Protein AF-A0A957L6Y7-F1 (afdb_monomer_lite)

Radius of gyration: 17.41 Å; chains: 1; bounding box: 31×36×42 Å

Secondary structure (DSSP, 8-state):
-TTSHHHHHHHHHHHHHHHHHHHHHHHTTPPP----SEESS-SS-SS---EEEETTEEEEE-S-S--

Foldseek 3Di:
DCPPPVSVVVVVVVVVVVVVVVVVVVVVVDDDDDADQKALDAPDPDPPWAWDCDVNHTITGHPDRPD

pLDDT: mean 90.0, std 11.29, range [55.31, 98.81]

Structure (mmCIF, N/CA/C/O backbone):
data_AF-A0A957L6Y7-F1
#
_entry.id   AF-A0A957L6Y7-F1
#
loop_
_atom_site.group_PDB
_atom_site.id
_atom_site.type_symbol
_atom_site.label_atom_id
_atom_site.label_alt_id
_atom_site.label_comp_id
_atom_site.label_asym_id
_atom_site.label_entity_id
_atom_site.label_seq_id
_atom_site.pdbx_PDB_ins_code
_atom_site.Cartn_x
_atom_site.Cartn_y
_atom_site.Cartn_z
_atom_site.occupancy
_atom_site.B_iso_or_equiv
_atom_site.auth_seq_id
_atom_site.auth_comp_id
_atom_site.auth_asym_id
_atom_site.auth_atom_id
_atom_site.pdbx_PDB_model_num
ATOM 1 N N . LEU A 1 1 ? -4.574 18.099 -16.288 1.00 64.00 1 LEU A N 1
ATOM 2 C CA . LEU A 1 1 ? -3.204 18.278 -15.744 1.00 64.00 1 LEU A CA 1
ATOM 3 C C . LEU A 1 1 ? -2.173 17.222 -16.187 1.00 64.00 1 LEU A C 1
ATOM 5 O O . LEU A 1 1 ? -1.029 17.596 -16.414 1.00 64.00 1 LEU A O 1
ATOM 9 N N . ASN A 1 2 ? -2.530 15.941 -16.362 1.00 79.00 2 ASN A N 1
ATOM 10 C CA . ASN A 1 2 ? -1.550 14.854 -16.598 1.00 79.00 2 ASN A CA 1
ATOM 11 C C . ASN A 1 2 ? -1.298 14.498 -18.080 1.00 79.00 2 ASN A C 1
ATOM 13 O O . ASN A 1 2 ? -0.832 13.405 -18.386 1.00 79.00 2 ASN A O 1
ATOM 17 N N . ARG A 1 3 ? -1.615 15.406 -19.014 1.00 88.44 3 ARG A N 1
ATOM 18 C CA . ARG A 1 3 ? -1.397 15.195 -20.461 1.00 88.44 3 ARG A CA 1
ATOM 19 C C . ARG A 1 3 ? 0.017 15.575 -20.921 1.00 88.44 3 ARG A C 1
ATOM 21 O O . ARG A 1 3 ? 0.441 15.120 -21.975 1.00 88.44 3 ARG A O 1
ATOM 28 N N . HIS A 1 4 ? 0.747 16.369 -20.128 1.00 95.06 4 HIS A N 1
ATOM 29 C CA . HIS A 1 4 ? 2.126 16.748 -20.442 1.00 95.06 4 HIS A CA 1
ATOM 30 C C . HIS A 1 4 ? 3.041 15.507 -20.442 1.00 95.06 4 HIS A C 1
ATOM 32 O O . HIS A 1 4 ? 3.035 14.780 -19.438 1.00 95.06 4 HIS A O 1
ATOM 38 N N . PRO A 1 5 ? 3.850 15.270 -21.495 1.00 94.06 5 PRO A N 1
ATOM 39 C CA . PRO A 1 5 ? 4.647 14.049 -21.638 1.00 94.06 5 PRO A CA 1
ATOM 40 C C . PRO A 1 5 ? 5.502 13.717 -20.411 1.00 94.06 5 PRO A C 1
ATOM 42 O O . PRO A 1 5 ? 5.430 12.599 -19.903 1.00 94.06 5 PRO A O 1
ATOM 45 N N . SER A 1 6 ? 6.215 14.700 -19.854 1.00 94.25 6 SER A N 1
ATOM 46 C CA . SER A 1 6 ? 7.090 14.482 -18.691 1.00 94.25 6 SER A CA 1
ATOM 47 C C . SER A 1 6 ? 6.324 14.118 -17.415 1.00 94.25 6 SER A C 1
ATOM 49 O O . SER A 1 6 ? 6.764 13.267 -16.652 1.00 94.25 6 SER A O 1
ATOM 51 N N . ARG A 1 7 ? 5.133 14.695 -17.193 1.00 94.38 7 ARG A N 1
ATOM 52 C CA . ARG A 1 7 ? 4.303 14.361 -16.020 1.00 94.38 7 ARG A CA 1
ATOM 53 C C . ARG A 1 7 ? 3.709 12.961 -16.157 1.00 94.38 7 ARG A C 1
ATOM 55 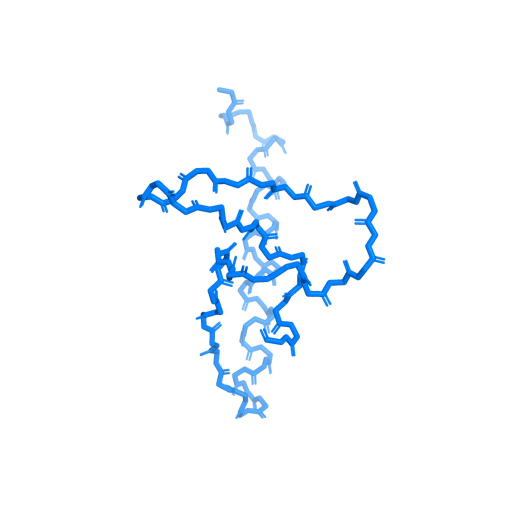O O . ARG A 1 7 ? 3.662 12.203 -15.196 1.00 94.38 7 ARG A O 1
ATOM 62 N N . ARG A 1 8 ? 3.303 12.589 -17.374 1.00 95.50 8 ARG A N 1
ATOM 63 C CA . ARG A 1 8 ? 2.815 11.242 -17.689 1.00 95.50 8 ARG A CA 1
ATOM 64 C C . ARG A 1 8 ? 3.904 10.179 -17.529 1.00 95.50 8 ARG A C 1
ATOM 66 O O . ARG A 1 8 ? 3.589 9.064 -17.122 1.00 95.50 8 ARG A O 1
ATOM 73 N N . ALA A 1 9 ? 5.158 10.508 -17.840 1.00 96.12 9 ALA A N 1
ATOM 74 C CA . ALA A 1 9 ? 6.285 9.591 -17.685 1.00 96.12 9 ALA A CA 1
ATOM 75 C C . ALA A 1 9 ? 6.463 9.137 -16.227 1.00 96.12 9 ALA A C 1
ATOM 77 O O . ALA A 1 9 ? 6.641 7.945 -15.994 1.00 96.12 9 ALA A O 1
ATOM 78 N N . ILE A 1 10 ? 6.299 10.043 -15.255 1.00 96.12 10 ILE A N 1
ATOM 79 C CA . ILE A 1 10 ? 6.380 9.723 -13.819 1.00 96.12 10 ILE A CA 1
ATOM 80 C C . ILE A 1 10 ? 5.331 8.673 -13.429 1.00 96.12 10 ILE A C 1
ATOM 82 O O . ILE A 1 10 ? 5.659 7.665 -12.808 1.00 96.12 10 ILE A O 1
ATOM 86 N N . PHE A 1 11 ? 4.076 8.852 -13.851 1.00 95.81 11 PHE A N 1
ATOM 87 C CA . PHE A 1 11 ? 3.014 7.885 -13.547 1.00 95.81 11 PHE A CA 1
ATOM 88 C C . PHE A 1 11 ? 3.215 6.535 -14.247 1.00 95.81 11 PHE A C 1
ATOM 90 O O . PHE A 1 11 ? 2.914 5.495 -13.666 1.00 95.81 11 PHE A O 1
ATOM 97 N N . ARG A 1 12 ? 3.753 6.529 -15.474 1.00 96.62 12 ARG A N 1
ATOM 98 C CA . ARG A 1 12 ? 4.114 5.286 -16.176 1.00 96.62 12 ARG A CA 1
ATOM 99 C C . ARG A 1 12 ? 5.231 4.535 -15.460 1.00 96.62 12 ARG A C 1
ATOM 101 O O . ARG A 1 12 ? 5.140 3.320 -15.329 1.00 96.62 12 ARG A O 1
ATOM 108 N N . LEU A 1 13 ? 6.245 5.252 -14.980 1.00 97.75 13 LEU A N 1
ATOM 109 C CA . LEU A 1 13 ? 7.331 4.668 -14.202 1.00 97.75 13 LEU A CA 1
ATOM 110 C C . LEU A 1 13 ? 6.802 4.063 -12.897 1.00 97.75 13 LEU A C 1
ATOM 112 O O . LEU A 1 13 ? 7.087 2.905 -12.612 1.00 97.75 13 LEU A O 1
ATOM 116 N N . ALA A 1 14 ? 5.965 4.793 -12.154 1.00 98.06 14 ALA A N 1
ATOM 117 C CA . ALA A 1 14 ? 5.337 4.280 -10.935 1.00 98.06 14 ALA A CA 1
ATOM 118 C C . ALA A 1 14 ? 4.502 3.012 -11.199 1.00 98.06 14 ALA A C 1
ATOM 120 O O . ALA A 1 14 ? 4.601 2.037 -10.456 1.00 98.06 14 ALA A O 1
ATOM 121 N N . ALA A 1 15 ? 3.729 2.986 -12.290 1.00 98.44 15 ALA A N 1
ATOM 122 C CA . ALA A 1 15 ? 2.967 1.804 -12.690 1.00 98.44 15 ALA A CA 1
ATOM 123 C C . ALA A 1 15 ? 3.876 0.604 -13.017 1.00 98.44 15 ALA A C 1
ATOM 125 O O . ALA A 1 15 ? 3.593 -0.511 -12.581 1.00 98.44 15 ALA A O 1
ATOM 126 N N . ALA A 1 16 ? 4.982 0.830 -13.734 1.00 98.62 16 ALA A N 1
ATOM 127 C CA . ALA A 1 16 ? 5.956 -0.212 -14.054 1.00 98.62 16 ALA A CA 1
ATOM 128 C C . ALA A 1 16 ? 6.651 -0.766 -12.798 1.00 98.62 16 ALA A C 1
ATOM 130 O O . ALA A 1 16 ? 6.793 -1.980 -12.667 1.00 98.62 16 ALA A O 1
ATOM 131 N N . ILE A 1 17 ? 7.009 0.101 -11.843 1.00 98.75 17 ILE A N 1
ATOM 132 C CA . ILE A 1 17 ? 7.574 -0.301 -10.545 1.00 98.75 17 ILE A CA 1
ATOM 133 C C . ILE A 1 17 ? 6.592 -1.207 -9.794 1.00 98.75 17 ILE A C 1
ATOM 135 O O . ILE A 1 17 ? 6.968 -2.292 -9.352 1.00 98.75 17 ILE A O 1
ATOM 139 N N . MET A 1 18 ? 5.319 -0.808 -9.700 1.00 98.69 18 MET A N 1
ATOM 140 C CA . MET A 1 18 ? 4.285 -1.610 -9.037 1.00 98.69 18 MET A CA 1
ATOM 141 C C . MET A 1 18 ? 4.070 -2.969 -9.716 1.00 98.69 18 MET A C 1
ATOM 143 O O . MET A 1 18 ? 3.859 -3.968 -9.029 1.00 98.69 18 MET A O 1
ATOM 147 N N . ALA A 1 19 ? 4.119 -3.027 -11.050 1.00 98.69 19 ALA A N 1
ATOM 148 C CA . ALA A 1 19 ? 4.008 -4.280 -11.793 1.00 98.69 19 ALA A CA 1
ATOM 149 C C . ALA A 1 19 ? 5.197 -5.216 -11.511 1.00 98.69 19 ALA A C 1
ATOM 151 O O . ALA A 1 19 ? 4.989 -6.382 -11.175 1.00 98.69 19 ALA A O 1
ATOM 152 N N . GLY A 1 20 ? 6.428 -4.697 -11.568 1.00 98.69 20 GLY A N 1
ATOM 153 C CA . GLY A 1 20 ? 7.642 -5.470 -11.290 1.00 98.69 20 GLY A CA 1
ATOM 154 C C . GLY A 1 20 ? 7.710 -5.987 -9.851 1.00 98.69 20 GLY A C 1
ATOM 155 O O . GLY A 1 20 ? 8.073 -7.144 -9.628 1.00 98.69 20 GLY A O 1
ATOM 156 N N . PHE A 1 21 ? 7.293 -5.176 -8.875 1.00 98.69 21 PHE A N 1
ATOM 157 C CA . PHE A 1 21 ? 7.200 -5.591 -7.473 1.00 98.69 21 PHE A CA 1
ATOM 158 C C . PHE A 1 21 ? 6.243 -6.778 -7.291 1.00 98.69 21 PHE A C 1
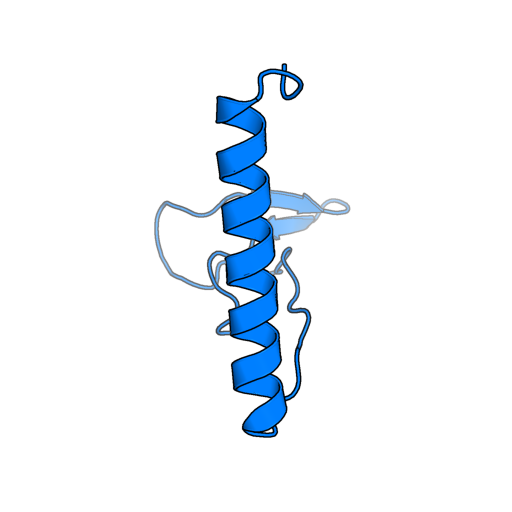ATOM 160 O O . PHE A 1 21 ? 6.638 -7.807 -6.740 1.00 98.69 21 PHE A O 1
ATOM 167 N N . ARG A 1 22 ? 5.014 -6.677 -7.823 1.00 98.62 22 ARG A N 1
ATOM 168 C CA . ARG A 1 22 ? 4.027 -7.769 -7.761 1.00 98.62 22 ARG A CA 1
ATOM 169 C C . ARG A 1 22 ? 4.534 -9.036 -8.437 1.00 98.62 22 ARG A C 1
ATOM 171 O O . ARG A 1 22 ? 4.466 -10.105 -7.841 1.00 98.62 22 ARG A O 1
ATOM 178 N N . GLN A 1 23 ? 5.080 -8.918 -9.648 1.00 98.75 23 GLN A N 1
ATOM 179 C CA . GLN A 1 23 ? 5.607 -10.064 -10.390 1.00 98.75 23 GLN A CA 1
ATOM 180 C C . GLN A 1 23 ? 6.733 -10.766 -9.622 1.00 98.75 23 GLN A C 1
ATOM 182 O O . GLN A 1 23 ? 6.767 -11.992 -9.561 1.00 98.75 23 GLN A O 1
ATOM 187 N N . THR A 1 24 ? 7.631 -10.000 -9.000 1.00 98.81 24 THR A N 1
ATOM 188 C CA . THR A 1 24 ? 8.745 -10.549 -8.215 1.00 98.81 24 THR A CA 1
ATOM 189 C C . THR A 1 24 ? 8.251 -11.372 -7.028 1.00 98.81 24 THR A C 1
ATOM 191 O O . THR A 1 24 ? 8.750 -12.472 -6.796 1.00 98.81 24 THR A O 1
ATOM 194 N N . LEU A 1 25 ? 7.265 -10.863 -6.286 1.00 98.69 25 LEU A N 1
ATOM 195 C CA . LEU A 1 25 ? 6.681 -11.573 -5.147 1.00 98.69 25 LEU A CA 1
ATOM 196 C C . LEU A 1 25 ? 5.868 -12.795 -5.586 1.00 98.69 25 LEU A C 1
ATOM 198 O O . LEU A 1 25 ? 5.990 -13.855 -4.974 1.00 98.69 25 LEU A O 1
ATOM 202 N N . LEU A 1 26 ? 5.121 -12.684 -6.686 1.00 98.62 26 LEU A N 1
ATOM 203 C CA . LEU A 1 26 ? 4.381 -13.803 -7.265 1.00 98.62 26 LEU A CA 1
ATOM 204 C C . LEU A 1 26 ? 5.316 -14.951 -7.679 1.00 98.62 26 LEU A C 1
ATOM 206 O O . LEU A 1 26 ? 5.051 -16.104 -7.353 1.00 98.62 26 LEU A O 1
ATOM 210 N N . MET A 1 27 ? 6.449 -14.645 -8.325 1.00 98.69 27 MET A N 1
ATOM 211 C CA . MET A 1 27 ? 7.474 -15.646 -8.672 1.00 98.69 27 MET A CA 1
ATOM 212 C C . MET A 1 27 ? 8.118 -16.302 -7.443 1.00 98.69 27 MET A C 1
ATOM 214 O O . MET A 1 27 ? 8.678 -17.387 -7.549 1.00 98.69 27 MET A O 1
ATOM 218 N N . LYS A 1 28 ? 8.045 -15.654 -6.277 1.00 98.69 28 LYS A N 1
ATOM 219 C CA . LYS A 1 28 ? 8.492 -16.193 -4.986 1.00 98.69 28 LYS A CA 1
ATOM 220 C C . LYS A 1 28 ? 7.359 -16.869 -4.201 1.00 98.69 28 LYS A C 1
ATOM 222 O O . LYS A 1 28 ? 7.538 -17.144 -3.020 1.00 98.69 28 LYS A O 1
ATOM 227 N N . HIS A 1 29 ? 6.218 -17.131 -4.841 1.00 98.50 29 HIS A N 1
ATOM 228 C CA . HIS A 1 29 ? 5.041 -17.786 -4.261 1.00 98.50 29 HIS A CA 1
ATOM 229 C C . HIS A 1 29 ? 4.355 -17.017 -3.117 1.00 98.50 29 HIS A C 1
ATOM 231 O O . HIS A 1 29 ? 3.642 -17.610 -2.310 1.00 98.50 29 HIS A O 1
ATOM 237 N N . PHE A 1 30 ? 4.517 -15.692 -3.052 1.00 98.62 30 PHE A N 1
ATOM 238 C CA . PHE A 1 30 ? 3.720 -14.861 -2.145 1.00 98.62 30 PHE A CA 1
ATOM 239 C C . PHE A 1 30 ? 2.296 -14.677 -2.685 1.00 98.62 30 PHE A C 1
ATOM 241 O O . PHE A 1 30 ? 2.084 -14.572 -3.893 1.00 98.62 30 PHE A O 1
ATOM 248 N N . THR A 1 31 ? 1.323 -14.578 -1.775 1.00 98.19 31 THR A N 1
ATOM 249 C CA . THR A 1 31 ? -0.077 -14.260 -2.097 1.00 98.19 31 THR A CA 1
ATOM 250 C C . THR A 1 31 ? -0.345 -12.781 -1.824 1.00 98.19 31 THR A C 1
ATOM 252 O O . THR A 1 31 ? -0.070 -12.295 -0.728 1.00 98.19 31 THR A O 1
ATOM 255 N N . GLU A 1 32 ? -0.873 -12.052 -2.809 1.00 97.75 32 GLU A N 1
ATOM 256 C CA . GLU A 1 32 ? -1.292 -10.658 -2.618 1.00 97.75 32 GLU A CA 1
ATOM 257 C C . GLU A 1 32 ? -2.547 -10.598 -1.733 1.00 97.75 32 GLU A C 1
ATOM 259 O O . GLU A 1 32 ? -3.509 -11.332 -1.950 1.00 97.75 32 GLU A O 1
ATOM 264 N N . VAL A 1 33 ? -2.547 -9.699 -0.745 1.00 97.06 33 VAL A N 1
ATOM 265 C CA . VAL A 1 33 ? -3.670 -9.472 0.177 1.00 97.06 33 VAL A CA 1
ATOM 266 C C . VAL A 1 33 ? -4.119 -8.016 0.136 1.00 97.06 33 VAL A C 1
ATOM 268 O O . VAL A 1 33 ? -3.319 -7.110 -0.097 1.00 97.06 33 VAL A O 1
ATOM 271 N N . GLN A 1 34 ? -5.406 -7.782 0.391 1.00 96.62 34 GLN A N 1
ATOM 272 C CA . GLN A 1 34 ? -5.993 -6.445 0.493 1.00 96.62 34 GLN A CA 1
ATOM 273 C C . GLN A 1 34 ? -6.433 -6.213 1.939 1.00 96.62 34 GLN A C 1
ATOM 275 O O . GLN A 1 34 ? -7.460 -6.728 2.370 1.00 96.62 34 GLN A O 1
ATOM 280 N N . THR A 1 35 ? -5.633 -5.473 2.709 1.00 95.12 35 THR A N 1
ATOM 281 C CA . THR A 1 35 ? -5.926 -5.225 4.130 1.00 95.12 35 THR A CA 1
ATOM 282 C C . THR A 1 35 ? -6.914 -4.066 4.317 1.00 95.12 35 THR A C 1
ATOM 284 O O . THR A 1 35 ? -6.907 -3.131 3.502 1.00 95.12 35 THR A O 1
ATOM 287 N N . PRO A 1 36 ? -7.747 -4.082 5.376 1.00 93.75 36 PRO A N 1
ATOM 288 C CA . PRO A 1 36 ? -8.671 -2.991 5.671 1.00 93.75 36 PRO A CA 1
ATOM 289 C C . PRO A 1 36 ? -7.919 -1.675 5.892 1.00 93.75 36 PRO A C 1
ATOM 291 O O . PRO A 1 36 ? -6.849 -1.642 6.494 1.00 93.75 36 PRO A O 1
ATOM 294 N N . LYS A 1 37 ? -8.476 -0.576 5.373 1.00 93.62 37 LYS A N 1
ATOM 295 C CA . LYS A 1 37 ? -7.912 0.780 5.536 1.00 93.62 37 LYS A CA 1
ATOM 296 C C . LYS A 1 37 ? -8.660 1.616 6.566 1.00 93.62 37 LYS A C 1
ATOM 298 O O . LYS A 1 37 ? -8.185 2.684 6.923 1.00 93.62 37 LYS A O 1
ATOM 303 N N . ILE A 1 38 ? -9.804 1.117 7.030 1.00 92.62 38 ILE A N 1
ATOM 304 C CA . ILE A 1 38 ? -10.580 1.657 8.142 1.00 92.62 38 ILE A CA 1
ATOM 305 C C . ILE A 1 38 ? -10.554 0.594 9.233 1.00 92.62 38 ILE A C 1
ATOM 307 O O . ILE A 1 38 ? -10.936 -0.549 8.983 1.00 92.62 38 ILE A O 1
ATOM 311 N N . VAL A 1 39 ? -10.081 0.967 10.414 1.00 90.75 39 VAL A N 1
ATOM 312 C CA . VAL A 1 39 ? -9.901 0.076 11.561 1.00 90.75 39 VAL A CA 1
ATOM 313 C C . VAL A 1 39 ? -10.609 0.646 12.786 1.00 90.75 39 VAL A C 1
ATOM 315 O O . VAL A 1 39 ? -10.747 1.861 12.930 1.00 90.75 39 VAL A O 1
ATOM 318 N N . ALA A 1 40 ? -11.092 -0.238 13.661 1.00 87.88 40 ALA A N 1
ATOM 319 C CA . ALA A 1 40 ? -11.838 0.155 14.858 1.00 87.88 40 ALA A CA 1
ATOM 320 C C . ALA A 1 40 ? -10.944 0.783 15.942 1.00 87.88 40 ALA A C 1
ATOM 322 O O . ALA A 1 40 ? -11.419 1.574 16.752 1.00 87.88 40 ALA A O 1
ATOM 323 N N . SER A 1 41 ? -9.649 0.458 15.950 1.00 79.88 41 SER A N 1
ATOM 324 C CA . SER A 1 41 ? -8.669 0.990 16.895 1.00 79.88 41 SER A CA 1
ATOM 325 C C . SER A 1 41 ? -7.486 1.622 16.170 1.00 79.88 41 SER A C 1
ATOM 327 O O . SER A 1 41 ? -7.079 1.180 15.096 1.00 79.88 41 SER A O 1
ATOM 329 N N . ALA A 1 42 ? -6.906 2.654 16.780 1.00 70.00 42 ALA A N 1
ATOM 330 C CA . ALA A 1 42 ? -5.602 3.159 16.381 1.00 70.00 42 ALA A CA 1
ATOM 331 C C . ALA A 1 42 ? -4.535 2.090 16.670 1.00 70.00 42 ALA A C 1
ATOM 333 O O . ALA A 1 42 ? -4.337 1.710 17.823 1.00 70.00 42 ALA A O 1
ATOM 334 N N . THR A 1 43 ? -3.878 1.582 15.627 1.00 60.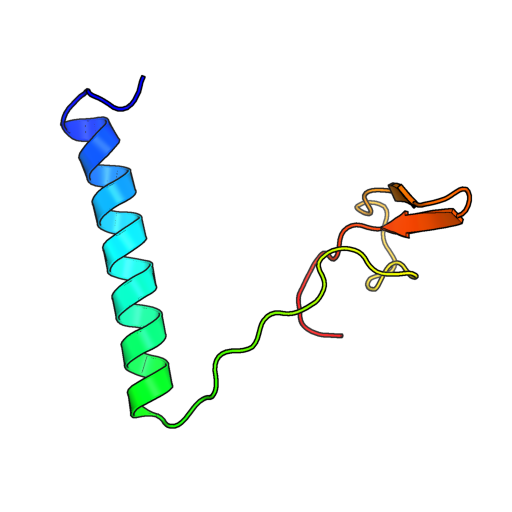56 43 THR A N 1
ATOM 335 C CA . THR A 1 43 ? -2.924 0.465 15.729 1.00 60.56 43 THR A CA 1
ATOM 336 C C . THR A 1 43 ? -1.539 0.876 16.232 1.00 60.56 43 THR A C 1
ATOM 338 O O . THR A 1 43 ? -0.788 0.018 16.679 1.00 60.56 43 THR A O 1
ATOM 341 N N . GLU A 1 44 ? -1.199 2.169 16.233 1.00 60.53 44 GLU A N 1
ATOM 342 C CA . GLU A 1 44 ? 0.044 2.677 16.823 1.00 60.53 44 GLU A CA 1
ATOM 343 C C . GLU A 1 44 ? -0.286 3.852 17.754 1.00 60.53 44 GLU A C 1
ATOM 345 O O . GLU A 1 44 ? -0.935 4.826 17.366 1.00 60.53 44 GLU A O 1
ATOM 350 N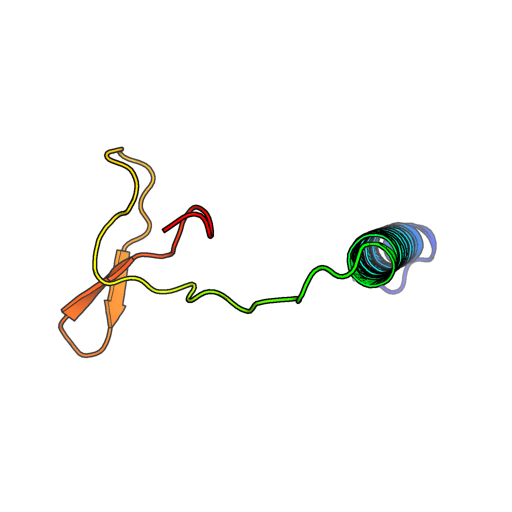 N . GLY A 1 45 ? 0.115 3.745 19.023 1.00 55.31 45 GLY A N 1
ATOM 351 C CA . GLY A 1 45 ? -0.080 4.801 20.012 1.00 55.31 45 GLY A CA 1
ATOM 352 C C . GLY A 1 45 ? 0.716 6.047 19.628 1.00 55.31 45 GLY A C 1
ATOM 353 O O . GLY A 1 45 ? 1.929 6.090 19.806 1.00 55.31 45 GLY A O 1
ATOM 354 N N . GLY A 1 46 ? 0.044 7.065 19.095 1.00 60.28 46 GLY A N 1
ATOM 355 C CA . GLY A 1 46 ? 0.674 8.326 18.719 1.00 60.28 46 GLY A CA 1
ATOM 356 C C . GLY A 1 46 ? -0.311 9.347 18.149 1.00 60.28 46 GLY A C 1
ATOM 357 O O . GLY A 1 46 ? -1.408 9.011 17.714 1.00 60.28 46 GLY A O 1
ATOM 358 N N . ALA A 1 47 ? 0.101 10.615 18.131 1.00 63.44 47 ALA A N 1
ATOM 359 C CA . ALA A 1 47 ? -0.715 11.770 17.737 1.00 63.44 47 ALA A CA 1
ATOM 360 C C . ALA A 1 47 ? -1.083 11.844 16.233 1.00 63.44 47 ALA A C 1
ATOM 362 O O . ALA A 1 47 ? -1.771 12.774 15.822 1.00 63.44 47 ALA A O 1
ATOM 363 N N . ASN A 1 48 ? -0.657 10.876 15.413 1.00 76.75 48 ASN A N 1
ATOM 364 C CA . ASN A 1 48 ? -0.812 10.882 13.950 1.00 76.75 48 ASN A CA 1
ATOM 365 C C . ASN A 1 48 ? -1.895 9.908 13.458 1.00 76.75 48 ASN A C 1
ATOM 367 O O . ASN A 1 48 ? -1.704 9.201 12.466 1.00 76.75 48 ASN A O 1
ATOM 371 N N . VAL A 1 49 ? -3.021 9.838 14.165 1.00 84.56 49 VAL A N 1
ATOM 372 C CA . VAL A 1 49 ? -4.182 9.030 13.769 1.00 84.56 49 VAL A CA 1
ATOM 373 C C . VAL A 1 49 ? -5.227 9.914 13.099 1.00 84.56 49 VAL A C 1
ATOM 375 O O . VAL A 1 49 ? -5.478 11.035 13.538 1.00 84.56 49 VAL A O 1
ATOM 378 N N . PHE A 1 50 ? -5.855 9.410 12.038 1.00 90.31 50 PHE A N 1
ATOM 379 C CA . PHE A 1 50 ? -6.915 10.127 11.329 1.00 90.31 50 PHE A CA 1
ATOM 380 C C . PHE A 1 50 ? -8.275 9.509 11.676 1.00 90.31 50 PHE A C 1
ATOM 382 O O . PHE A 1 50 ? -8.576 8.426 11.164 1.00 90.31 50 PHE A O 1
ATOM 389 N N . PRO A 1 51 ? -9.084 10.146 12.547 1.00 91.44 51 PRO A N 1
ATOM 390 C CA . PRO A 1 51 ? -10.407 9.645 12.891 1.00 91.44 51 PRO A CA 1
ATOM 391 C C . PRO A 1 51 ? -11.397 9.850 11.738 1.00 91.44 51 PRO A C 1
ATOM 393 O O . PRO A 1 51 ? -11.370 10.861 11.035 1.00 91.44 51 PRO A O 1
ATOM 396 N N . VAL A 1 52 ? -12.305 8.893 11.575 1.00 92.06 52 VAL A N 1
ATOM 397 C CA . VAL A 1 52 ? -13.384 8.890 10.587 1.00 92.06 52 VAL A CA 1
ATOM 398 C C . VAL A 1 52 ? -14.697 8.605 11.312 1.00 92.06 52 VAL A C 1
ATOM 400 O O . VAL A 1 52 ? -14.787 7.655 12.089 1.00 92.06 52 VAL A O 1
ATOM 403 N N . SER A 1 53 ? -15.728 9.411 11.045 1.00 93.75 53 SER A N 1
ATOM 404 C CA . SER A 1 53 ? -17.092 9.096 11.484 1.00 93.75 53 SER A CA 1
ATOM 405 C C . SER A 1 53 ? -17.631 7.946 10.637 1.00 93.75 53 SER A C 1
ATOM 407 O O . SER A 1 53 ? -17.819 8.091 9.428 1.00 93.75 53 SER A O 1
ATOM 409 N N . TYR A 1 54 ? -17.845 6.794 11.262 1.00 93.88 54 TYR A N 1
ATOM 410 C CA . TYR A 1 54 ? -18.259 5.559 10.611 1.00 93.88 54 TYR A CA 1
ATOM 411 C C . TYR A 1 54 ? -19.531 5.032 11.281 1.00 93.88 54 TYR A C 1
ATOM 413 O O . TYR A 1 54 ? -19.479 4.403 12.332 1.00 93.88 54 TYR A O 1
ATOM 421 N N . PHE A 1 55 ? -20.693 5.336 10.692 1.00 91.81 55 PHE A N 1
ATOM 422 C CA . PHE A 1 55 ? -22.014 4.932 11.205 1.00 91.81 55 PHE A CA 1
ATOM 423 C C . PHE A 1 55 ? -22.227 5.247 12.699 1.00 91.81 55 PHE A C 1
ATOM 425 O O . PHE A 1 55 ? -22.607 4.381 13.482 1.00 91.81 55 PHE A O 1
ATOM 432 N N . ALA A 1 56 ? -21.972 6.501 13.089 1.00 91.75 56 ALA A N 1
ATOM 433 C CA . ALA A 1 56 ? -22.047 6.994 14.472 1.00 91.75 56 ALA A CA 1
ATOM 434 C C . ALA A 1 56 ? -21.028 6.380 15.456 1.00 91.75 56 ALA A C 1
ATOM 436 O O . ALA A 1 56 ? -21.081 6.668 16.650 1.00 91.75 56 ALA A O 1
ATOM 437 N N . GLN A 1 57 ? -20.067 5.598 14.962 1.00 91.56 57 GLN A N 1
ATOM 438 C CA . GLN A 1 57 ? -18.891 5.157 15.707 1.00 91.56 57 GLN A CA 1
ATOM 439 C C . GLN A 1 57 ? -17.642 5.868 15.181 1.00 91.56 57 GLN A C 1
ATOM 441 O O . GLN A 1 57 ? -17.575 6.268 14.016 1.00 91.56 57 GLN A O 1
ATOM 446 N N . THR A 1 58 ? -16.638 6.026 16.037 1.00 92.38 58 THR A N 1
ATOM 447 C CA . THR A 1 58 ? -15.326 6.518 15.609 1.00 92.38 58 THR A CA 1
ATOM 448 C C . THR A 1 58 ? -14.502 5.342 15.107 1.00 92.38 58 THR A C 1
ATOM 450 O O . THR A 1 58 ? -14.257 4.396 15.850 1.00 92.38 58 THR A O 1
ATOM 453 N N . ALA A 1 59 ? -14.057 5.422 13.858 1.00 93.50 59 ALA A N 1
ATOM 454 C CA . ALA A 1 59 ? -13.046 4.541 13.287 1.00 93.50 59 ALA A CA 1
ATOM 455 C C . ALA A 1 59 ? -11.802 5.356 12.913 1.00 93.50 59 ALA A C 1
ATOM 457 O O . ALA A 1 59 ? -11.794 6.583 13.026 1.00 93.50 59 ALA A O 1
ATOM 458 N N . TYR A 1 60 ? -10.750 4.690 12.450 1.00 92.25 60 TYR A N 1
ATO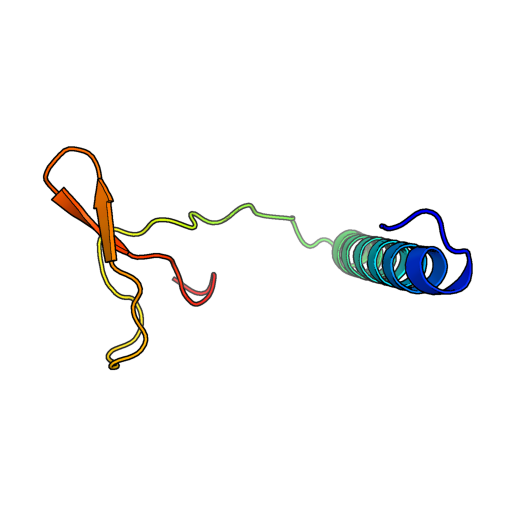M 459 C CA . TYR A 1 60 ? -9.477 5.329 12.122 1.00 92.25 60 TYR A CA 1
ATOM 460 C C . TYR A 1 60 ? -8.951 4.844 10.774 1.00 92.25 60 TYR A C 1
ATOM 462 O O . TYR A 1 60 ? -9.171 3.693 10.396 1.00 92.25 60 TYR A O 1
ATOM 470 N N . LEU A 1 61 ? -8.234 5.706 10.049 1.00 92.38 61 LEU A N 1
ATOM 471 C CA . LEU A 1 61 ? -7.457 5.261 8.893 1.00 92.38 61 LEU A CA 1
ATOM 472 C C . LEU A 1 61 ? -6.240 4.457 9.364 1.00 92.38 61 LEU A C 1
ATOM 474 O O . LEU A 1 61 ? -5.474 4.925 10.207 1.00 92.38 61 LEU A O 1
ATOM 478 N N . ALA A 1 62 ? -6.061 3.262 8.802 1.00 90.38 62 ALA A N 1
ATOM 479 C CA . ALA A 1 62 ? -4.922 2.404 9.109 1.00 90.38 62 ALA A CA 1
ATOM 480 C C . ALA A 1 62 ? -3.611 3.059 8.643 1.00 90.38 62 ALA A C 1
ATOM 482 O O . ALA A 1 62 ? -3.523 3.547 7.514 1.00 90.38 62 ALA A O 1
ATOM 483 N N . GLN A 1 63 ? -2.588 3.045 9.500 1.00 87.81 63 GLN A N 1
ATOM 484 C CA . GLN A 1 63 ? -1.271 3.625 9.198 1.00 87.81 63 GLN A CA 1
ATOM 485 C C . GLN A 1 63 ? -0.368 2.642 8.445 1.00 87.81 63 GLN A C 1
ATOM 487 O O . GLN A 1 63 ? 0.393 3.035 7.562 1.00 87.81 63 GLN A O 1
ATOM 492 N N . SER A 1 64 ? -0.485 1.352 8.760 1.00 88.12 64 SER A N 1
ATOM 493 C CA . SER A 1 64 ? 0.254 0.264 8.128 1.00 88.12 64 SER A CA 1
ATOM 494 C C . SER A 1 64 ? -0.626 -0.994 8.047 1.00 88.12 64 SER A C 1
ATOM 496 O O . SER A 1 64 ? -1.617 -1.100 8.770 1.00 88.12 64 SER A O 1
ATOM 498 N N . PRO A 1 65 ? -0.318 -1.949 7.150 1.00 87.31 65 PRO A N 1
ATOM 499 C CA . PRO A 1 65 ? -1.077 -3.193 7.010 1.00 87.31 65 PRO A CA 1
ATOM 500 C C . PRO A 1 65 ? -0.619 -4.309 7.974 1.00 87.31 65 PRO A C 1
ATOM 502 O O . PRO A 1 65 ? -0.908 -5.470 7.705 1.00 87.31 65 PRO A O 1
ATOM 505 N N . GLN A 1 66 ? 0.159 -3.990 9.016 1.00 83.75 66 GLN A N 1
ATOM 506 C CA . GLN A 1 66 ? 0.848 -4.977 9.863 1.00 83.75 66 GLN A CA 1
ATOM 507 C C . GLN A 1 66 ? -0.078 -5.706 10.854 1.00 83.75 66 GLN A C 1
ATOM 509 O O . GLN A 1 66 ? 0.271 -6.801 11.298 1.00 83.75 66 GLN A O 1
ATOM 514 N N . PHE A 1 67 ? -1.221 -5.108 11.196 1.00 67.38 67 PHE A N 1
ATOM 515 C CA . PHE A 1 67 ? -2.182 -5.617 12.176 1.00 67.38 67 PHE A CA 1
ATOM 516 C C . PHE A 1 67 ? -3.563 -5.817 11.551 1.00 67.38 67 PHE A C 1
ATOM 518 O O . PHE A 1 67 ? -3.914 -5.041 10.629 1.00 67.38 67 PHE A O 1
#
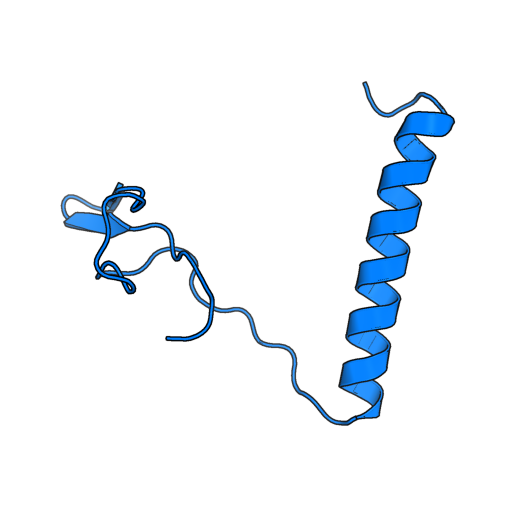
Sequence (67 aa):
LNRHPSRRAIFRLAAAIMAGFRQTLLMKHFTEVQTPKIVASATEGGANVFPVSYFAQTAYLAQSPQF